Protein 2JDC (pdb70)

Secondary structure (DSSP, 8-state):
-EEEEE-GGGGHHHIIIII-TTS-GGGGS-GGGGSTT-EEEEEEETTEEEEEEEEEE---TTS--SSEEEEEEEEE-TTSTTSSHHHHHHHHHHHHHHHTT--EEEEEEEGGGHHHHHHTT-EEEEEEEE-TTS-EEEEEEEE--

Sequence (145 aa):
IEVKPINAEDTYELRHRILRPNQPIEACMFESDLLRGAFHLGGYYGGKLISIASFHQAEHSELQGQKQYQLRGMATLEGYREQKAGSSLIKHAEEILRKRGADLLWCCNARTSASGYYKKLGFSEQGEVFDTPPVGPHILMYKRIT

Foldseek 3Di:
DDKDWDALVVLQVQCCVFQNVPDPSVVSSDPQSPDPPKTKMFFDDPHDGFWIKIKDWDD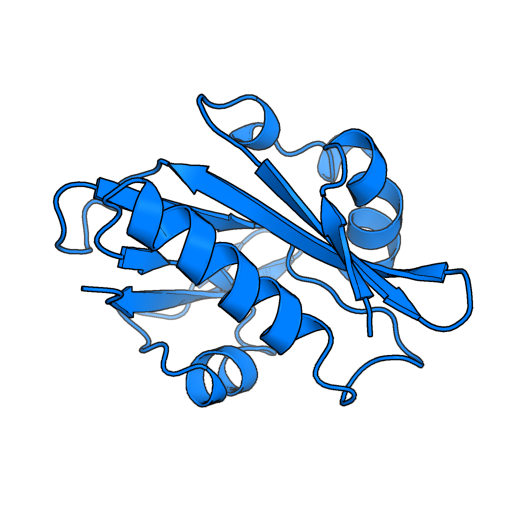DPPDDWDTEMEIDRTGGHPVPPPVCRSVVRVVVVLVVCVVVVGFKYKYFADPVCVVVVVVVVKDWDDDWDADPPRGITTIIMDTSD

Nearest PDB structures (foldseek):
  2jdd-assembly1_A  TM=1.005E+00  e=2.648E-29  Bacillus licheniformis
  5jph-assembly2_A  TM=8.454E-01  e=8.170E-11  Staphylococcus aureus subsp. aureus COL
  3efa-assembly1_A-2  TM=7.575E-01  e=1.169E-07  Lactiplantibacillus plantarum WCFS1
  2dxq-assembly1_B  TM=7.742E-01  e=4.289E-06  Agrobacterium fabrum str. C58
  1z4e-assembly1_B  TM=7.508E-01  e=9.941E-06  Halalkalibacterium halodurans C-125

CATH classification: 3.40.630.30

Solvent-accessible surface area: 8132 Å² total; per-residue (Å²): 76,108,38,90,113,14,98,20,120,63,0,44,121,8,0,52,127,36,26,32,69,149,46,94,63,112,32,0,79,15,157,16,21,165,96,226,36,30,26,15,4,0,0,57,102,82,87,90,35,0,0,0,0,5,1,8,71,26,85,40,108,112,10,130,28,172,50,3,4,23,3,73,8,28,7,19,13,133,74,57,100,166,86,146,2,8,16,34,0,0,127,69,0,10,115,47,0,116,191,98,46,4,29,0,0,17,8,55,1,68,40,110,32,28,43,65,8,154,190,21,45,8,56,96,60,58,146,85,80,108,44,121,93,23,28,64,14,10,10,2,50,46,113,6,134

InterPro domains:
  IPR000182 GNAT domain [PF00583] (32-123)
  IPR000182 GNAT domain [PS51186] (2-146)
  IPR016181 Acyl-CoA N-acyltransferase [SSF55729] (8-145)

B-factor: mean 13.96, std 5.68, range [5.39, 38.52]

Radius of gyration: 14.29 Å; Cα contacts (8 Å, |Δi|>4): 281; chains: 1; bounding box: 28×37×38 Å

Organism: Bacillus licheniformis (strain ATCC 14580 / DSM 13 / JCM 2505 / CCUG 7422 / NBRC 12200 / NCIMB 9375 / NCTC 10341 / NRRL NRS-1264 / Gibson 46) (NCBI:txid279010)

Structure (mmCIF, N/CA/C/O backbone):
data_2JDC
#
_entry.id   2JDC
#
_cell.length_a   69.056
_cell.length_b   48.911
_cell.length_c   46.461
_cell.angle_alpha   90.00
_cell.angle_beta   103.54
_cell.angle_gamma   90.00
#
_symmetry.space_group_name_H-M   'C 1 2 1'
#
loop_
_entity.id
_entity.type
_entity.pdbx_descrip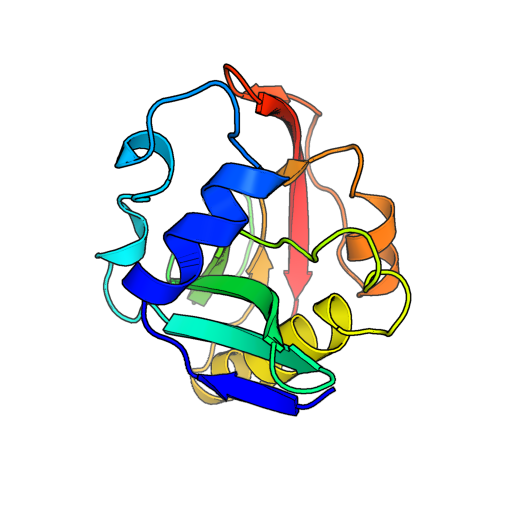tion
1 polymer 'GLYPHOSATE N-ACETYLTRANSFERASE'
2 non-polymer 'OXIDIZED COENZYME A'
3 non-polymer 'SULFATE ION'
4 water water
#
loop_
_atom_site.group_PDB
_atom_site.id
_atom_site.type_symbol
_atom_site.label_atom_id
_atom_site.label_alt_id
_atom_site.label_comp_id
_atom_site.label_asym_id
_atom_site.label_entity_id
_atom_site.label_seq_id
_atom_site.pdbx_PDB_ins_code
_atom_site.Cartn_x
_atom_site.Cartn_y
_atom_site.Cartn_z
_atom_site.occupancy
_atom_site.B_iso_or_equiv
_atom_site.auth_seq_id
_atom_site.auth_comp_id
_atom_site.auth_asym_id
_atom_site.auth_atom_id
_atom_site.pdbx_PDB_model_num
ATOM 1 N N . ILE A 1 2 ? 19.506 -1.013 -7.370 1.00 20.79 2 ILE A N 1
ATOM 2 C CA . ILE A 1 2 ? 20.408 -1.019 -6.145 1.00 19.15 2 ILE A CA 1
ATOM 3 C C . ILE A 1 2 ? 21.255 -2.298 -6.092 1.00 18.73 2 ILE A C 1
ATOM 4 O O . ILE A 1 2 ? 20.734 -3.417 -6.161 1.00 19.85 2 ILE A O 1
ATOM 9 N N . GLU A 1 3 ? 22.555 -2.139 -5.919 1.00 16.33 3 GLU A N 1
ATOM 10 C CA . GLU A 1 3 ? 23.456 -3.272 -5.794 1.00 15.63 3 GLU A CA 1
ATOM 11 C C . GLU A 1 3 ? 24.011 -3.296 -4.388 1.00 13.65 3 GLU A C 1
ATOM 12 O O . GLU A 1 3 ? 24.574 -2.315 -3.935 1.00 12.80 3 GLU A O 1
ATOM 18 N N . VAL A 1 4 ? 23.811 -4.410 -3.702 1.00 11.33 4 VAL A N 1
ATOM 19 C CA . VAL A 1 4 ? 24.321 -4.609 -2.348 1.00 10.49 4 VAL A CA 1
ATOM 20 C C . VAL A 1 4 ? 25.675 -5.291 -2.453 1.00 9.41 4 VAL A C 1
ATOM 21 O O . VAL A 1 4 ? 25.834 -6.301 -3.145 1.00 10.21 4 VAL A O 1
ATOM 25 N N . LYS A 1 5 ? 26.659 -4.708 -1.786 1.00 8.13 5 LYS A N 1
ATOM 26 C CA . LYS A 1 5 ? 28.045 -5.198 -1.832 1.00 7.99 5 LYS A CA 1
ATOM 27 C C . LYS A 1 5 ? 28.626 -5.148 -0.425 1.00 7.84 5 LYS A C 1
ATOM 28 O O . LYS A 1 5 ? 28.255 -4.290 0.369 1.00 7.58 5 LYS A O 1
ATOM 34 N N . PRO A 1 6 ? 29.591 -6.027 -0.127 1.00 7.63 6 PRO A N 1
ATOM 35 C CA . PRO A 1 6 ? 30.300 -5.878 1.134 1.00 7.48 6 PRO A CA 1
ATOM 36 C C . PRO A 1 6 ? 31.109 -4.584 1.100 1.00 7.16 6 PRO A C 1
ATOM 37 O O . PRO A 1 6 ? 31.582 -4.190 0.025 1.00 7.40 6 PRO A O 1
ATOM 41 N N . ILE A 1 7 ? 31.238 -3.930 2.253 1.00 6.27 7 ILE A N 1
ATOM 42 C CA . ILE A 1 7 ? 32.143 -2.812 2.411 1.00 6.29 7 ILE A CA 1
ATOM 43 C C . ILE A 1 7 ? 32.922 -2.973 3.710 1.00 6.54 7 ILE A C 1
ATOM 44 O O . ILE A 1 7 ? 32.593 -3.807 4.543 1.00 6.27 7 ILE A O 1
ATOM 49 N N . ASN A 1 8 ? 33.969 -2.178 3.856 1.00 6.66 8 ASN A N 1
ATOM 50 C CA . ASN A 1 8 ? 34.804 -2.200 5.033 1.00 6.59 8 ASN A CA 1
ATOM 51 C C . ASN A 1 8 ? 34.362 -1.132 6.016 1.00 6.94 8 ASN A C 1
ATOM 52 O O . ASN A 1 8 ? 33.706 -0.159 5.649 1.00 6.96 8 ASN A O 1
ATOM 57 N N . ALA A 1 9 ? 34.739 -1.295 7.274 1.00 7.27 9 ALA A N 1
ATOM 58 C CA . ALA A 1 9 ? 34.325 -0.319 8.288 1.00 7.41 9 ALA A CA 1
ATOM 59 C C . ALA A 1 9 ? 34.672 1.100 7.871 1.00 7.03 9 ALA A C 1
ATOM 60 O O . ALA A 1 9 ? 33.862 2.021 7.995 1.00 6.81 9 ALA A O 1
ATOM 62 N N . GLU A 1 10 ? 35.884 1.288 7.381 1.00 6.59 10 GLU A N 1
ATOM 63 C CA . GLU A 1 10 ? 36.341 2.614 7.007 1.00 7.59 10 GLU A CA 1
ATOM 64 C C . GLU A 1 10 ? 35.494 3.248 5.909 1.00 7.15 10 GLU A C 1
ATOM 65 O O . GLU A 1 10 ? 35.421 4.462 5.813 1.00 8.22 10 GLU A O 1
ATOM 71 N N . ASP A 1 11 ? 34.840 2.416 5.099 1.00 6.63 11 ASP A N 1
ATOM 72 C CA . ASP A 1 11 ? 33.994 2.900 4.020 1.00 6.85 11 ASP A CA 1
ATOM 73 C C . ASP A 1 11 ? 32.672 3.489 4.494 1.00 7.15 11 ASP A C 1
ATOM 74 O O . ASP A 1 11 ? 31.959 4.104 3.698 1.00 7.24 11 ASP A O 1
ATOM 79 N N . THR A 1 12 ? 32.323 3.248 5.753 1.00 6.79 12 THR A N 1
ATOM 80 C CA . THR A 1 12 ? 31.081 3.770 6.321 1.00 7.11 12 THR A CA 1
ATOM 81 C C . THR A 1 12 ? 31.204 5.159 6.945 1.00 7.36 12 THR A C 1
ATOM 82 O O . THR A 1 12 ? 30.182 5.804 7.206 1.00 6.52 12 THR A O 1
ATOM 86 N N . TYR A 1 13 ? 32.425 5.607 7.225 1.00 7.53 13 TYR A N 1
ATOM 87 C CA . TYR A 1 13 ? 32.570 6.792 8.068 1.00 8.19 13 TYR A CA 1
ATOM 88 C C . TYR A 1 13 ? 31.969 8.046 7.433 1.00 8.43 13 TYR A C 1
ATOM 89 O O . TYR A 1 13 ? 31.360 8.845 8.128 1.00 9.07 13 TYR A O 1
ATOM 98 N N . GLU A 1 14 ? 32.134 8.224 6.127 1.00 9.06 14 GLU A N 1
ATOM 99 C CA . GLU A 1 14 ? 31.687 9.445 5.466 1.00 9.40 14 GLU A CA 1
ATOM 100 C C . GLU A 1 14 ? 30.171 9.609 5.578 1.00 9.01 14 GLU A C 1
ATOM 101 O O . GLU A 1 14 ? 29.660 10.688 5.945 1.00 9.46 14 GLU A O 1
ATOM 107 N N . LEU A 1 15 ? 29.441 8.539 5.270 1.00 8.26 15 LEU A N 1
ATOM 108 C CA . LEU A 1 15 ? 27.970 8.597 5.343 1.00 8.43 15 LEU A CA 1
ATOM 109 C C . LEU A 1 15 ? 27.486 8.601 6.790 1.00 8.15 15 LEU A C 1
ATOM 110 O O . LEU A 1 15 ? 26.505 9.266 7.104 1.00 7.72 15 LEU A O 1
ATOM 115 N N . ARG A 1 16 ? 28.175 7.897 7.692 1.00 7.23 16 ARG A N 1
ATOM 116 C CA . ARG A 1 16 ? 27.805 8.020 9.114 1.00 8.02 16 ARG A CA 1
ATOM 117 C C . ARG A 1 16 ? 27.936 9.465 9.551 1.00 8.70 16 ARG A C 1
ATOM 118 O O . ARG A 1 16 ? 27.078 10.001 10.249 1.00 8.99 16 ARG A O 1
ATOM 126 N N . HIS A 1 17 ? 29.016 10.108 9.133 1.00 9.39 17 HIS A N 1
ATOM 127 C CA . HIS A 1 17 ? 29.257 11.480 9.548 1.00 10.21 17 HIS A CA 1
ATOM 128 C C . HIS A 1 17 ? 28.256 12.441 8.887 1.00 10.93 17 HIS A C 1
ATOM 129 O O . HIS A 1 17 ? 27.669 13.296 9.564 1.00 12.09 17 HIS A O 1
ATOM 136 N N . ARG A 1 18 ? 28.047 12.293 7.578 1.00 10.81 18 ARG A N 1
ATOM 137 C CA . ARG A 1 18 ? 27.112 13.200 6.863 1.00 12.59 18 ARG A CA 1
ATOM 138 C C . ARG A 1 18 ? 25.678 13.083 7.340 1.00 12.79 18 ARG A C 1
ATOM 139 O O . ARG A 1 18 ? 24.964 14.103 7.447 1.00 13.91 18 ARG A O 1
ATOM 147 N N . ILE A 1 19 ? 25.227 11.846 7.596 1.00 11.85 19 ILE A N 1
ATOM 148 C CA . ILE A 1 19 ? 23.817 11.584 7.841 1.00 11.69 19 ILE A CA 1
ATOM 149 C C . ILE A 1 19 ? 23.503 11.492 9.330 1.00 11.36 19 ILE A C 1
ATOM 150 O O . ILE A 1 19 ? 22.520 12.073 9.814 1.00 12.69 19 ILE A O 1
ATOM 155 N N . LEU A 1 20 ? 24.315 10.752 10.076 1.00 10.70 20 LEU A N 1
ATOM 156 C CA . LEU A 1 20 ? 23.987 10.479 11.472 1.00 11.31 20 LEU A CA 1
ATOM 157 C C . LEU A 1 20 ? 24.593 11.482 12.448 1.00 12.10 20 LEU A C 1
ATOM 158 O O . LEU A 1 20 ? 23.927 11.916 13.381 1.00 13.20 20 LEU A O 1
ATOM 163 N N . ARG A 1 21 ? 25.856 11.844 12.259 1.00 13.25 21 ARG A N 1
ATOM 164 C CA . ARG A 1 21 ? 26.571 12.629 13.265 1.00 13.80 21 ARG A CA 1
ATOM 165 C C . ARG A 1 21 ? 27.348 13.804 12.678 1.00 13.88 21 ARG A C 1
ATOM 166 O O . ARG A 1 21 ? 28.508 13.977 12.953 1.00 12.89 21 ARG A O 1
ATOM 174 N N . PRO A 1 22 ? 26.663 14.651 11.906 1.00 14.45 22 PRO A N 1
ATOM 175 C CA . PRO A 1 22 ? 27.390 15.748 11.234 1.00 15.95 22 PRO A CA 1
ATOM 176 C C . PRO A 1 22 ? 27.970 16.834 12.154 1.00 17.05 22 PRO A C 1
ATOM 177 O O . PRO A 1 22 ? 28.905 17.525 11.759 1.00 17.87 22 PRO A O 1
ATOM 181 N N . ASN A 1 23 ? 27.479 16.938 13.376 1.00 17.98 23 ASN A N 1
ATOM 182 C CA . ASN A 1 23 ? 27.965 17.991 14.276 1.00 18.75 23 ASN A CA 1
ATOM 183 C C . ASN A 1 23 ? 28.989 17.538 15.305 1.00 19.57 23 ASN A C 1
ATOM 184 O O . ASN A 1 23 ? 29.309 18.287 16.229 1.00 21.08 23 ASN A O 1
ATOM 189 N N . GLN A 1 24 ? 29.523 16.323 15.134 1.00 18.60 24 GLN A N 1
ATOM 190 C CA . GLN A 1 24 ? 30.595 15.817 15.966 1.00 18.10 24 GLN A CA 1
ATOM 191 C C . GLN A 1 24 ? 31.818 15.565 15.085 1.00 17.26 24 GLN A C 1
ATOM 192 O O . GLN A 1 24 ? 31.678 15.454 13.868 1.00 16.17 24 GLN A O 1
ATOM 198 N N . PRO A 1 25 ? 33.008 15.427 15.697 1.00 16.82 25 PRO A N 1
ATOM 199 C CA . PRO A 1 25 ? 34.184 15.053 14.936 1.00 16.64 25 PRO A CA 1
ATOM 200 C C . PRO A 1 25 ? 34.014 13.688 14.308 1.00 16.45 25 PRO A C 1
ATOM 201 O O . PRO A 1 25 ? 33.225 12.876 14.806 1.00 15.59 25 PRO A O 1
ATOM 205 N N . ILE A 1 26 ? 34.767 13.436 13.240 1.00 16.16 26 ILE A N 1
ATOM 206 C CA . ILE A 1 26 ? 34.662 12.158 12.514 1.00 16.09 26 ILE A CA 1
ATOM 207 C C . ILE A 1 26 ? 34.944 10.935 13.406 1.00 15.01 26 ILE A C 1
ATOM 208 O O . ILE A 1 26 ? 34.408 9.843 13.176 1.00 14.01 26 ILE A O 1
ATOM 213 N N . GLU A 1 27 ? 35.771 11.104 14.435 1.00 14.28 27 GLU A N 1
ATOM 214 C CA . GLU A 1 27 ? 36.064 9.992 15.328 1.00 14.38 27 GLU A CA 1
ATOM 215 C C . GLU A 1 27 ? 34.801 9.459 16.026 1.00 12.64 27 GLU A C 1
ATOM 216 O O . GLU A 1 27 ? 34.782 8.307 16.467 1.00 12.44 27 GLU A O 1
ATOM 222 N N . ALA A 1 28 ? 33.763 10.297 16.160 1.00 12.11 28 ALA A N 1
ATOM 223 C CA . ALA A 1 28 ? 32.484 9.853 16.728 1.00 12.25 28 ALA A CA 1
ATOM 224 C C . ALA A 1 28 ? 31.777 8.826 15.858 1.00 12.40 28 ALA A C 1
ATOM 225 O O . ALA A 1 28 ? 30.876 8.142 16.330 1.00 12.56 28 ALA A O 1
ATOM 227 N N . CYS A 1 29 ? 32.181 8.740 14.601 1.00 11.87 29 CYS A N 1
ATOM 228 C CA . CYS A 1 29 ? 31.647 7.741 13.663 1.00 12.29 29 CYS A CA 1
ATOM 229 C C . CYS A 1 29 ? 32.481 6.465 13.622 1.00 11.68 29 CYS A C 1
ATOM 230 O O . CYS A 1 29 ? 32.158 5.538 12.883 1.00 11.13 29 CYS A O 1
ATOM 233 N N . MET A 1 30 ? 33.554 6.404 14.397 1.00 12.22 30 MET A N 1
ATOM 234 C CA . MET A 1 30 ? 34.412 5.230 14.392 1.00 13.14 30 MET A CA 1
ATOM 235 C C . MET A 1 30 ? 33.949 4.342 15.539 1.00 12.38 30 MET A C 1
ATOM 236 O O . MET A 1 30 ? 34.574 4.272 16.599 1.00 12.33 30 MET A O 1
ATOM 241 N N . PHE A 1 31 ? 32.801 3.709 15.323 1.00 11.93 31 PHE A N 1
ATOM 242 C CA . PHE A 1 31 ? 32.109 2.971 16.361 1.00 11.92 31 PHE A CA 1
ATOM 243 C C . PHE A 1 31 ? 32.994 1.855 16.888 1.00 11.67 31 PHE A C 1
ATOM 244 O O . PHE A 1 31 ? 33.539 1.058 16.133 1.00 11.54 31 PHE A O 1
ATOM 252 N N . GLU A 1 32 ? 33.101 1.765 18.200 1.00 12.26 32 GLU A N 1
ATOM 253 C CA . GLU A 1 32 ? 33.945 0.759 18.815 1.00 12.60 32 GLU A CA 1
ATOM 254 C C . GLU A 1 32 ? 33.446 -0.653 18.464 1.00 11.42 32 GLU A C 1
ATOM 255 O O . GLU A 1 32 ? 34.243 -1.593 18.319 1.00 11.58 32 GLU A O 1
ATOM 261 N N . SER A 1 33 ? 32.137 -0.795 18.229 1.00 11.14 33 SER A N 1
ATOM 262 C CA . SER A 1 33 ? 31.573 -2.075 17.855 1.00 10.58 33 SER A CA 1
ATOM 263 C C . SER A 1 33 ? 32.068 -2.598 16.496 1.00 9.47 33 SER A C 1
ATOM 264 O O . SER A 1 33 ? 31.972 -3.777 16.212 1.00 10.60 33 SER A O 1
ATOM 267 N N . ASP A 1 34 ? 32.621 -1.728 15.655 1.00 9.76 34 ASP A N 1
ATOM 268 C CA . ASP A 1 34 ? 33.222 -2.184 14.402 1.00 9.10 34 ASP A CA 1
ATOM 269 C C . ASP A 1 34 ? 34.363 -3.154 14.679 1.00 9.58 34 ASP A C 1
ATOM 270 O O . ASP A 1 34 ? 34.725 -3.935 13.807 1.00 9.48 34 ASP A O 1
ATOM 275 N N . LEU A 1 35 ? 34.966 -3.068 15.871 1.00 9.29 35 LEU A N 1
ATOM 276 C CA . LEU A 1 35 ? 36.100 -3.912 16.207 1.00 11.04 35 LEU A CA 1
ATOM 277 C C . LEU A 1 35 ? 35.708 -5.094 17.078 1.00 11.64 35 LEU A C 1
ATOM 278 O O . LEU A 1 35 ? 36.547 -5.680 17.725 1.00 15.13 35 LEU A O 1
ATOM 283 N N . LEU A 1 36 ? 34.432 -5.448 17.114 1.00 11.12 36 LEU A N 1
ATOM 284 C CA . LEU A 1 36 ? 33.999 -6.625 17.827 1.00 11.28 36 LEU A CA 1
ATOM 285 C C . LEU A 1 36 ? 33.915 -7.818 16.890 1.00 12.06 36 LEU A C 1
ATOM 286 O O . LEU A 1 36 ? 33.677 -7.693 15.673 1.00 11.08 36 LEU A O 1
ATOM 291 N N . ARG A 1 37 ? 34.131 -8.989 17.469 1.00 14.12 37 ARG A N 1
ATOM 292 C CA . ARG A 1 37 ? 34.242 -10.219 16.684 1.00 15.03 37 ARG A CA 1
ATOM 293 C C . ARG A 1 37 ? 33.075 -10.384 15.713 1.00 15.21 37 ARG A C 1
ATOM 294 O O . ARG A 1 37 ? 31.931 -10.235 16.089 1.00 15.17 37 ARG A O 1
ATOM 302 N N . GLY A 1 38 ? 33.404 -10.646 14.445 1.00 14.69 38 GLY A N 1
ATOM 303 C CA . GLY A 1 38 ? 32.409 -11.000 13.434 1.00 13.45 38 GLY A CA 1
ATOM 304 C C . GLY A 1 38 ? 31.654 -9.831 12.824 1.00 12.44 38 GLY A C 1
ATOM 305 O O . GLY A 1 38 ? 30.739 -10.022 12.040 1.00 13.44 38 GLY A O 1
ATOM 306 N N . ALA A 1 39 ? 32.017 -8.619 13.204 1.00 10.12 39 ALA A N 1
ATOM 307 C CA . ALA A 1 39 ? 31.410 -7.450 12.589 1.00 8.73 39 ALA A CA 1
ATOM 308 C C . ALA A 1 39 ? 31.502 -7.502 11.064 1.00 7.97 39 ALA A C 1
ATOM 309 O O . ALA A 1 39 ? 32.519 -7.934 10.485 1.00 8.65 39 ALA A O 1
ATOM 311 N N . PHE A 1 40 ? 30.449 -7.041 10.408 1.00 7.34 40 PHE A N 1
ATOM 312 C CA . PHE A 1 40 ? 30.464 -6.888 8.953 1.00 6.86 40 PHE A CA 1
ATOM 313 C C . PHE A 1 40 ? 29.620 -5.707 8.542 1.00 6.24 40 PHE A C 1
ATOM 314 O O . PHE A 1 40 ? 28.774 -5.242 9.309 1.00 7.03 40 PHE A O 1
ATOM 322 N N . HIS A 1 41 ? 29.849 -5.239 7.323 1.00 5.90 41 HIS A N 1
ATOM 323 C CA . HIS A 1 41 ? 29.215 -4.024 6.830 1.00 5.97 41 HIS A CA 1
ATOM 324 C C . HIS A 1 41 ? 28.747 -4.244 5.408 1.00 6.15 41 HIS A C 1
ATOM 325 O O . HIS A 1 41 ? 29.421 -4.904 4.628 1.00 6.17 41 HIS A O 1
ATOM 332 N N . LEU A 1 42 ? 27.610 -3.645 5.072 1.00 6.01 42 LEU A N 1
ATOM 333 C CA . LEU A 1 42 ? 27.066 -3.724 3.726 1.00 6.51 42 LEU A CA 1
ATOM 334 C C . LEU A 1 42 ? 26.840 -2.331 3.189 1.00 6.67 42 LEU A C 1
ATOM 335 O O . LEU A 1 42 ? 26.506 -1.407 3.938 1.00 6.64 42 LEU A O 1
ATOM 340 N N . GLY A 1 43 ? 27.041 -2.185 1.883 1.00 6.70 43 GLY A N 1
ATOM 341 C CA . GLY A 1 43 ? 26.735 -0.932 1.197 1.00 6.39 43 GLY A CA 1
ATOM 342 C C . GLY A 1 43 ? 25.767 -1.136 0.065 1.00 6.91 43 GLY A C 1
ATOM 343 O O . GLY A 1 43 ? 25.759 -2.183 -0.568 1.00 7.00 43 GLY A O 1
ATOM 344 N N . GLY A 1 44 ? 24.940 -0.130 -0.162 1.00 6.67 44 GLY A N 1
ATOM 345 C CA . GLY A 1 44 ? 24.006 -0.114 -1.267 1.00 6.90 44 GLY A CA 1
ATOM 346 C C . GLY A 1 44 ? 24.512 0.923 -2.257 1.00 7.25 44 GLY A C 1
ATOM 347 O O . GLY A 1 44 ? 24.743 2.075 -1.891 1.00 7.34 44 GLY A O 1
ATOM 348 N N . TYR A 1 45 ? 24.712 0.476 -3.494 1.00 7.49 45 TYR A N 1
ATOM 349 C CA . TYR A 1 45 ? 25.266 1.305 -4.552 1.00 8.32 45 TYR A CA 1
ATOM 350 C C . TYR A 1 45 ? 24.220 1.610 -5.609 1.00 9.47 45 TYR A C 1
ATOM 351 O O . TYR A 1 45 ? 23.432 0.748 -5.975 1.00 9.77 45 TYR A O 1
ATOM 360 N N . TYR A 1 46 ? 24.227 2.848 -6.082 1.00 10.32 46 TYR A N 1
ATOM 361 C CA . TYR A 1 46 ? 23.287 3.301 -7.108 1.00 11.24 46 TYR A CA 1
ATOM 362 C C . TYR A 1 46 ? 23.984 4.325 -7.996 1.00 11.49 46 TYR A C 1
ATOM 363 O O . TYR A 1 46 ? 24.556 5.282 -7.500 1.00 11.08 46 TYR A O 1
ATOM 372 N N . GLY A 1 47 ? 23.932 4.106 -9.310 1.00 12.46 47 GLY A N 1
ATOM 373 C CA . GLY A 1 47 ? 24.493 5.058 -10.279 1.00 12.69 47 GLY A CA 1
ATOM 374 C C . GLY A 1 47 ? 25.931 5.468 -10.011 1.00 13.11 47 GLY A C 1
ATOM 375 O O . GLY A 1 47 ? 26.305 6.617 -10.236 1.00 15.14 47 GLY A O 1
ATOM 376 N N . GLY A 1 48 ? 26.734 4.527 -9.525 1.00 12.50 48 GLY A N 1
ATOM 377 C CA . GLY A 1 48 ? 28.157 4.747 -9.347 1.00 12.12 48 GLY A CA 1
ATOM 378 C C . GLY A 1 48 ? 28.575 5.279 -7.996 1.00 11.69 48 GLY A C 1
ATOM 379 O O . GLY A 1 48 ? 29.738 5.684 -7.834 1.00 11.10 48 GLY A O 1
ATOM 380 N N . LYS A 1 49 ? 27.645 5.265 -7.037 1.00 10.10 49 LYS A N 1
ATOM 381 C CA . LYS A 1 49 ? 27.856 5.904 -5.735 1.00 10.53 49 LYS A CA 1
ATOM 382 C C . LYS A 1 49 ? 27.369 5.001 -4.614 1.00 9.23 49 LYS A C 1
ATOM 383 O O . LYS A 1 49 ? 26.337 4.358 -4.737 1.00 9.02 49 LYS A O 1
ATOM 389 N N . LEU A 1 50 ? 28.142 4.952 -3.532 1.00 8.15 50 LEU A N 1
ATOM 390 C CA . LEU A 1 50 ? 27.693 4.367 -2.275 1.00 7.98 50 LEU A CA 1
ATOM 391 C C . LEU A 1 50 ? 26.641 5.320 -1.662 1.00 7.46 50 LEU A C 1
ATOM 392 O O . LEU A 1 50 ? 26.946 6.491 -1.318 1.00 7.05 50 LEU A O 1
ATOM 397 N N . ILE A 1 51 ? 25.418 4.815 -1.503 1.00 7.18 51 ILE A N 1
ATOM 398 C CA . ILE A 1 51 ? 24.315 5.658 -1.015 1.00 7.40 51 ILE A CA 1
ATOM 399 C C . ILE A 1 51 ? 23.565 5.116 0.199 1.00 7.38 51 ILE A C 1
ATOM 400 O O . ILE A 1 51 ? 22.687 5.803 0.729 1.00 8.48 51 ILE A O 1
ATOM 405 N N . SER A 1 52 ? 23.920 3.910 0.655 1.00 7.06 52 SER A N 1
ATOM 406 C CA . SER A 1 52 ? 23.322 3.334 1.851 1.00 6.79 52 SER A CA 1
ATOM 407 C C . SER A 1 52 ? 24.347 2.477 2.544 1.00 6.11 52 SER A C 1
ATOM 408 O O . SER A 1 52 ? 25.145 1.810 1.886 1.00 6.19 52 SER A O 1
ATOM 411 N N . ILE A 1 53 ? 24.294 2.489 3.873 1.00 6.21 53 ILE A N 1
ATOM 412 C CA . ILE A 1 53 ? 25.215 1.716 4.721 1.00 6.16 53 ILE A CA 1
ATOM 413 C C . ILE A 1 53 ? 24.504 1.039 5.891 1.00 6.43 53 ILE A C 1
ATOM 414 O O . ILE A 1 53 ? 23.494 1.539 6.364 1.00 6.19 53 ILE A O 1
ATOM 419 N N . ALA A 1 54 ? 25.058 -0.072 6.362 1.00 6.27 54 ALA A N 1
ATOM 420 C CA . ALA A 1 54 ? 24.541 -0.758 7.535 1.00 6.09 54 ALA A CA 1
ATOM 421 C C . ALA A 1 54 ? 25.635 -1.646 8.086 1.00 5.75 54 ALA A C 1
ATOM 422 O O . ALA A 1 54 ? 26.344 -2.299 7.321 1.00 6.98 54 ALA A O 1
ATOM 424 N N . SER A 1 55 ? 25.726 -1.688 9.409 1.00 5.81 55 SER A N 1
ATOM 425 C CA . SER A 1 55 ? 26.767 -2.432 10.123 1.00 5.89 55 SER A CA 1
ATOM 426 C C . SER A 1 55 ? 26.199 -3.356 11.175 1.00 5.79 55 SER A C 1
ATOM 427 O O . SER A 1 55 ? 25.279 -2.980 11.888 1.00 6.81 55 SER A O 1
ATOM 430 N N . PHE A 1 56 ? 26.784 -4.548 11.288 1.00 5.93 56 PHE A N 1
ATOM 431 C CA . PHE A 1 56 ? 26.247 -5.608 12.123 1.00 6.33 56 PHE A CA 1
ATOM 432 C C . PHE A 1 56 ? 27.340 -6.261 12.932 1.00 6.48 56 PHE A C 1
ATOM 433 O O . PHE A 1 56 ? 28.444 -6.475 12.439 1.00 6.95 56 PHE A O 1
ATOM 441 N N . HIS A 1 57 ? 27.031 -6.619 14.175 1.00 7.48 57 HIS A N 1
ATOM 442 C CA . HIS A 1 57 ? 27.963 -7.430 14.970 1.00 7.05 57 HIS A CA 1
ATOM 443 C C . HIS A 1 57 ? 27.197 -8.215 16.030 1.00 7.50 57 HIS A C 1
ATOM 444 O O . HIS A 1 57 ? 26.086 -7.824 16.437 1.00 6.89 57 HIS A O 1
ATOM 451 N N . GLN A 1 58 ? 27.791 -9.319 16.480 1.00 8.86 58 GLN A N 1
ATOM 452 C CA . GLN A 1 58 ? 27.126 -10.156 17.481 1.00 9.13 58 GLN A CA 1
ATOM 453 C C . GLN A 1 58 ? 27.096 -9.458 18.844 1.00 9.39 58 GLN A C 1
ATOM 454 O O . GLN A 1 58 ? 28.144 -9.019 19.364 1.00 9.70 58 GLN A O 1
ATOM 460 N N . ALA A 1 59 ? 25.892 -9.358 19.419 1.00 8.27 59 ALA A N 1
ATOM 461 C CA . ALA A 1 59 ? 25.689 -8.748 20.746 1.00 8.62 59 ALA A CA 1
ATOM 462 C C . ALA A 1 59 ? 24.343 -9.194 21.271 1.00 8.72 59 ALA A C 1
ATOM 463 O O . ALA A 1 59 ? 23.320 -9.001 20.602 1.00 8.60 59 ALA A O 1
ATOM 465 N N . GLU A 1 60 ? 24.349 -9.845 22.433 1.00 9.08 60 GLU A N 1
ATOM 466 C CA . GLU A 1 60 ? 23.100 -10.319 23.020 1.00 9.09 60 GLU A CA 1
ATOM 467 C C . GLU A 1 60 ? 22.590 -9.301 24.011 1.00 8.86 60 GLU A C 1
ATOM 468 O O . GLU A 1 60 ? 23.248 -8.996 25.001 1.00 9.01 60 GLU A O 1
ATOM 474 N N . HIS A 1 61 ? 21.405 -8.782 23.726 1.00 9.04 61 HIS A N 1
ATOM 475 C CA . HIS A 1 61 ? 20.714 -7.846 24.609 1.00 9.22 61 HIS A CA 1
ATOM 476 C C . HIS A 1 61 ? 20.086 -8.590 25.776 1.00 10.94 61 HIS A C 1
ATOM 477 O O . HIS A 1 61 ? 19.423 -9.612 25.587 1.00 11.23 61 HIS A O 1
ATOM 484 N N . SER A 1 62 ? 20.317 -8.092 26.989 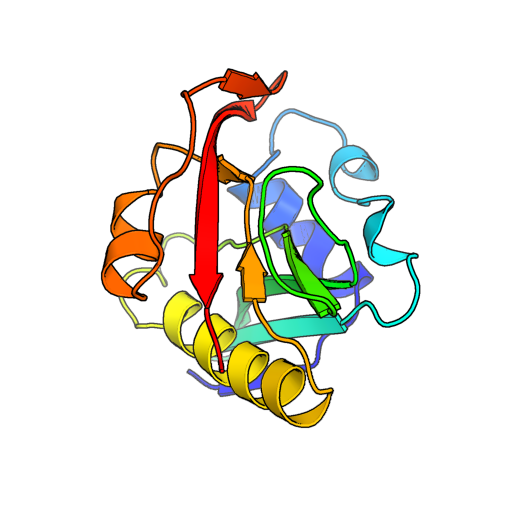1.00 11.66 62 SER A N 1
ATOM 485 C CA . SER A 1 62 ? 19.821 -8.757 28.186 1.00 12.94 62 SER A CA 1
ATOM 486 C C . SER A 1 62 ? 18.304 -8.834 28.242 1.00 13.03 62 SER A C 1
ATOM 487 O O . SER A 1 62 ? 17.759 -9.693 28.946 1.00 14.40 62 SER A O 1
ATOM 490 N N . GLU A 1 63 ? 17.625 -7.942 27.527 1.00 13.49 63 GLU A N 1
ATOM 491 C CA . GLU A 1 63 ? 16.167 -7.851 27.578 1.00 14.43 63 GLU A CA 1
ATOM 492 C C . GLU A 1 63 ? 15.479 -8.477 26.369 1.00 14.04 63 GLU A C 1
ATOM 493 O O . GLU A 1 63 ? 14.268 -8.377 26.234 1.00 15.15 63 GLU A O 1
ATOM 499 N N . LEU A 1 64 ? 16.262 -9.118 25.503 1.00 13.25 64 LEU A N 1
ATOM 500 C CA . LEU A 1 64 ? 15.726 -9.830 24.337 1.00 13.42 64 LEU A CA 1
ATOM 501 C C . LEU A 1 64 ? 16.095 -11.303 24.417 1.00 14.41 64 LEU A C 1
ATOM 502 O O . LEU A 1 64 ? 17.116 -11.686 24.958 1.00 12.95 64 LEU A O 1
ATOM 507 N N . GLN A 1 65 ? 15.221 -12.140 23.865 1.00 15.91 65 GLN A N 1
ATOM 508 C CA . GLN A 1 65 ? 15.344 -13.568 24.031 1.00 17.27 65 GLN A CA 1
ATOM 509 C C . GLN A 1 65 ? 15.813 -14.209 22.765 1.00 17.77 65 GLN A C 1
ATOM 510 O O . GLN A 1 65 ? 15.216 -13.999 21.721 1.00 20.00 65 GLN A O 1
ATOM 516 N N . GLY A 1 66 ? 16.883 -14.983 22.858 1.00 17.93 66 GLY A N 1
ATOM 517 C CA . GLY A 1 66 ? 17.508 -15.608 21.699 1.00 17.23 66 GLY A CA 1
ATOM 518 C C . GLY A 1 66 ? 18.967 -15.842 22.001 1.00 16.75 66 GLY A C 1
ATOM 519 O O . GLY A 1 66 ? 19.672 -14.929 22.424 1.00 15.71 66 GLY A O 1
ATOM 520 N N . GLN A 1 67 ? 19.442 -17.056 21.768 1.00 16.86 67 GLN A N 1
ATOM 521 C CA . GLN A 1 67 ? 20.778 -17.437 22.194 1.00 16.41 67 GLN A CA 1
ATOM 522 C C . GLN A 1 67 ? 21.855 -16.633 21.471 1.00 15.75 67 GLN A C 1
ATOM 523 O O . GLN A 1 67 ? 22.862 -16.262 22.073 1.00 16.40 67 GLN A O 1
ATOM 529 N N . LYS A 1 68 ? 21.657 -16.388 20.181 1.00 14.67 68 LYS A N 1
ATOM 530 C CA . LYS A 1 68 ? 22.647 -15.678 19.368 1.00 14.34 68 LYS A CA 1
ATOM 531 C C . LYS A 1 68 ? 21.931 -14.497 18.743 1.00 12.73 68 LYS A C 1
ATOM 532 O O . LYS A 1 68 ? 20.923 -14.673 18.068 1.00 13.74 68 LYS A O 1
ATOM 538 N N . GLN A 1 69 ? 22.438 -13.293 18.985 1.00 10.45 69 GLN A N 1
ATOM 539 C CA . GLN A 1 69 ? 21.788 -12.075 18.518 1.00 9.61 69 GLN A CA 1
ATOM 540 C C . GLN A 1 69 ? 22.816 -11.157 17.882 1.00 8.82 69 GLN A C 1
ATOM 541 O O . GLN A 1 69 ? 23.984 -11.181 18.254 1.00 8.54 69 GLN A O 1
ATOM 547 N N . TYR A 1 70 ? 22.360 -10.368 16.915 1.00 8.08 70 TYR A N 1
ATOM 548 C CA . TYR A 1 70 ? 23.183 -9.334 16.292 1.00 7.91 70 TYR A CA 1
ATOM 549 C C . TYR A 1 70 ? 22.528 -7.968 16.457 1.00 7.01 70 TYR A C 1
ATOM 550 O O . TYR A 1 70 ? 21.299 -7.841 16.422 1.00 7.11 70 TYR A O 1
ATOM 559 N N . GLN A 1 71 ? 23.373 -6.957 16.621 1.00 7.02 71 GLN A N 1
ATOM 560 C CA . GLN A 1 71 ? 22.974 -5.554 16.640 1.00 7.21 71 GLN A CA 1
ATOM 561 C C . GLN A 1 71 ? 23.306 -4.855 15.337 1.00 6.18 71 GLN A C 1
ATOM 562 O O . GLN A 1 71 ? 24.432 -5.019 14.810 1.00 6.57 71 GLN A O 1
ATOM 568 N N . LEU A 1 72 ? 22.357 -4.059 14.839 1.00 6.28 72 LEU A N 1
ATOM 569 C CA . LEU A 1 72 ? 22.543 -3.136 13.721 1.00 6.77 72 LEU A CA 1
ATOM 570 C C . LEU A 1 72 ? 22.925 -1.754 14.250 1.00 6.82 72 LEU A C 1
ATOM 571 O O . LEU A 1 72 ? 22.277 -1.228 15.162 1.00 7.75 72 LEU A O 1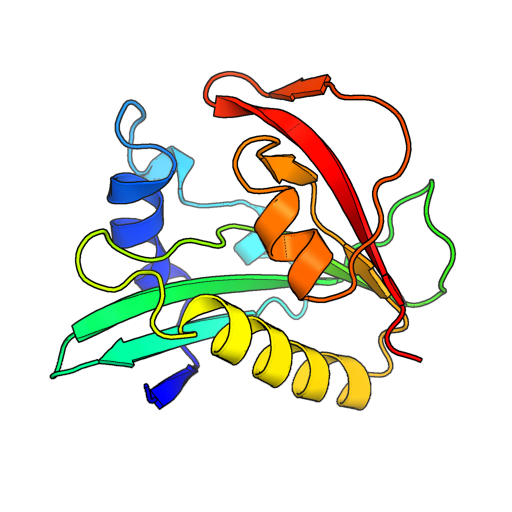
ATOM 576 N N . ARG A 1 73 ? 23.984 -1.199 13.678 1.00 6.85 73 ARG A N 1
ATOM 577 C CA . ARG A 1 73 ? 24.413 0.175 13.903 1.00 7.48 73 ARG A CA 1
ATOM 578 C C . ARG A 1 73 ? 24.619 0.856 12.568 1.00 7.38 73 ARG A C 1
ATOM 579 O O . ARG A 1 73 ? 24.907 0.205 11.564 1.00 6.72 73 ARG A O 1
ATOM 587 N N . GLY A 1 74 ? 24.502 2.176 12.556 1.00 7.75 74 GLY A N 1
ATOM 588 C CA . GLY A 1 74 ? 24.953 2.937 11.402 1.00 7.90 74 GLY A CA 1
ATOM 589 C C . GLY A 1 74 ? 24.124 2.705 10.157 1.00 7.45 74 GLY A C 1
ATOM 590 O O . GLY A 1 74 ? 24.647 2.697 9.053 1.00 7.95 74 GLY A O 1
ATOM 591 N N . MET A 1 75 ? 22.814 2.561 10.349 1.00 7.96 75 MET A N 1
ATOM 592 C CA . MET A 1 75 ? 21.859 2.402 9.238 1.00 8.04 75 MET A CA 1
ATOM 593 C C . MET A 1 75 ? 21.562 3.788 8.670 1.00 7.96 75 MET A C 1
ATOM 594 O O . MET A 1 75 ? 21.054 4.646 9.386 1.00 8.56 75 MET A O 1
ATOM 599 N N . ALA A 1 76 ? 21.876 4.023 7.400 1.00 7.04 76 ALA A N 1
ATOM 600 C CA . ALA A 1 76 ? 21.698 5.356 6.807 1.00 8.03 76 ALA A CA 1
ATOM 601 C C . ALA A 1 76 ? 21.636 5.280 5.284 1.00 8.20 76 ALA A C 1
ATOM 602 O O . ALA A 1 76 ? 22.382 4.515 4.654 1.00 7.97 76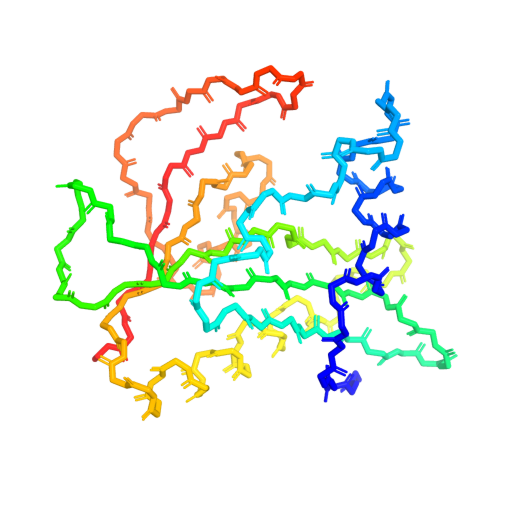 ALA A O 1
ATOM 604 N N . THR A 1 77 ? 20.745 6.086 4.703 1.00 9.16 77 THR A N 1
ATOM 605 C CA . THR A 1 77 ? 20.658 6.247 3.259 1.00 9.46 77 THR A CA 1
ATOM 606 C C . THR A 1 77 ? 20.737 7.728 2.929 1.00 9.82 77 THR A C 1
ATOM 607 O O . THR A 1 77 ? 20.124 8.536 3.596 1.00 10.08 77 THR A O 1
ATOM 611 N N . LEU A 1 78 ? 21.529 8.074 1.921 1.00 10.33 78 LEU A N 1
ATOM 612 C CA . LEU A 1 78 ? 21.726 9.468 1.534 1.00 10.94 78 LEU A CA 1
ATOM 613 C C . LEU A 1 78 ? 20.463 10.098 0.952 1.00 10.86 78 LEU A C 1
ATOM 614 O O . LEU A 1 78 ? 19.780 9.482 0.130 1.00 10.07 78 LEU A O 1
ATOM 619 N N . GLU A 1 79 ? 20.179 11.339 1.354 1.00 11.90 79 GLU A N 1
ATOM 620 C CA . GLU A 1 79 ? 19.120 12.144 0.714 1.00 12.43 79 GLU A CA 1
ATOM 621 C C . GLU A 1 79 ? 19.340 12.183 -0.803 1.00 11.52 79 GLU A C 1
ATOM 622 O O . GLU A 1 79 ? 20.451 12.393 -1.256 1.00 12.58 79 GLU A O 1
ATOM 628 N N . GLY A 1 80 ? 18.267 12.012 -1.564 1.00 10.72 80 GLY A N 1
ATOM 629 C CA . GLY A 1 80 ? 18.338 11.803 -3.005 1.00 10.82 80 GLY A CA 1
ATOM 630 C C . GLY A 1 80 ? 18.108 10.362 -3.392 1.00 10.59 80 GLY A C 1
ATOM 631 O O . GLY A 1 80 ? 17.659 10.061 -4.493 1.00 10.30 80 GLY A O 1
ATOM 632 N N . TYR A 1 81 ? 18.423 9.448 -2.474 1.00 10.35 81 TYR A N 1
ATOM 633 C CA . TYR A 1 81 ? 18.396 8.030 -2.757 1.00 10.62 81 TYR A CA 1
ATOM 634 C C . TYR A 1 81 ? 17.554 7.201 -1.801 1.00 10.76 81 TYR A C 1
ATOM 635 O O . TYR A 1 81 ? 17.572 5.952 -1.865 1.00 10.65 81 TYR A O 1
ATOM 644 N N . ARG A 1 82 ? 16.842 7.885 -0.902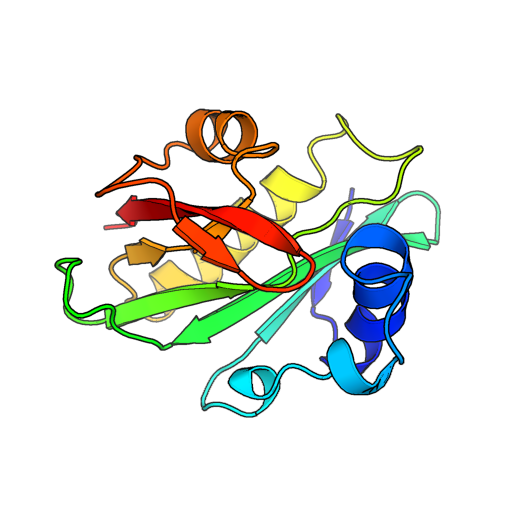 1.00 10.86 82 ARG A N 1
ATOM 645 C CA . ARG A 1 82 ? 15.873 7.249 -0.048 1.00 11.95 82 ARG A CA 1
ATOM 646 C C . ARG A 1 82 ? 14.639 6.858 -0.823 1.00 12.88 82 ARG A C 1
ATOM 647 O O . ARG A 1 82 ? 14.420 7.346 -1.935 1.00 13.25 82 ARG A O 1
ATOM 655 N N . GLU A 1 83 ? 13.847 5.975 -0.228 1.00 14.45 83 GLU A N 1
ATOM 656 C CA . GLU A 1 83 ? 12.586 5.495 -0.806 1.00 15.59 83 GLU A CA 1
ATOM 657 C C . GLU A 1 83 ? 12.792 4.643 -2.065 1.00 15.89 83 GLU A C 1
ATOM 658 O O . GLU A 1 83 ? 11.865 4.518 -2.879 1.00 16.83 83 GLU A O 1
ATOM 664 N N . GLN A 1 84 ? 13.991 4.076 -2.224 1.00 15.57 84 GLN A N 1
ATOM 665 C CA . GLN A 1 84 ? 14.336 3.204 -3.366 1.00 15.09 84 GLN A CA 1
ATOM 666 C C . GLN A 1 84 ? 14.560 1.738 -2.933 1.00 14.44 84 GLN A C 1
ATOM 667 O O . GLN A 1 84 ? 15.033 0.929 -3.741 1.00 14.32 84 GLN A O 1
ATOM 673 N N . LYS A 1 85 ? 14.232 1.424 -1.672 1.00 13.86 85 LYS A N 1
ATOM 674 C CA . LYS A 1 85 ? 14.500 0.118 -1.040 1.00 13.42 85 LYS A CA 1
ATOM 675 C C . LYS A 1 85 ? 15.995 -0.164 -0.825 1.00 12.24 85 LYS A C 1
ATOM 676 O O . LYS A 1 85 ? 16.396 -1.320 -0.642 1.00 10.77 85 LYS A O 1
ATOM 682 N N . ALA A 1 86 ? 16.819 0.885 -0.807 1.00 10.78 86 ALA A N 1
ATOM 683 C CA . ALA A 1 86 ? 18.246 0.687 -0.535 1.00 10.43 86 ALA A CA 1
ATOM 684 C C . ALA A 1 86 ? 18.427 0.102 0.876 1.00 9.82 86 ALA A C 1
ATOM 685 O O . ALA A 1 86 ? 19.058 -0.946 1.053 1.00 9.27 86 ALA A O 1
ATOM 687 N N . GLY A 1 87 ? 17.841 0.762 1.866 1.00 9.50 87 GLY A N 1
ATOM 688 C CA . GLY A 1 87 ? 17.968 0.302 3.245 1.00 10.07 87 GLY A CA 1
ATOM 689 C C . GLY A 1 87 ? 17.392 -1.087 3.425 1.00 9.87 87 GLY A C 1
ATOM 690 O O . GLY A 1 87 ? 18.035 -1.954 4.002 1.00 10.72 87 GLY A O 1
ATOM 691 N N . SER A 1 88 ? 16.178 -1.314 2.924 1.00 10.70 88 SER A N 1
ATOM 692 C CA . SER A 1 88 ? 15.556 -2.642 3.022 1.00 10.45 88 SER A CA 1
ATOM 693 C C . SER A 1 88 ? 16.410 -3.739 2.377 1.00 10.22 88 SER A C 1
ATOM 694 O O . SER A 1 88 ? 16.486 -4.879 2.867 1.00 10.52 88 SER A O 1
ATOM 697 N N . SER A 1 89 ? 17.045 -3.409 1.260 1.00 9.30 89 SER A N 1
ATOM 698 C CA . SER A 1 89 ? 17.876 -4.364 0.562 1.00 9.79 89 SER A CA 1
ATOM 699 C C . SER A 1 89 ? 19.077 -4.751 1.418 1.00 9.17 89 SER A C 1
ATOM 700 O O . SER A 1 89 ? 19.451 -5.928 1.486 1.00 9.33 89 SER A O 1
ATOM 703 N N . LEU A 1 90 ? 19.667 -3.770 2.088 1.00 8.24 90 LEU A N 1
ATOM 704 C CA . LEU A 1 90 ? 20.783 -4.070 2.996 1.00 8.65 90 LEU A CA 1
ATOM 705 C C . LEU A 1 90 ? 20.347 -4.971 4.152 1.00 8.06 90 LEU A C 1
ATOM 706 O O . LEU A 1 90 ? 21.039 -5.914 4.505 1.00 7.92 90 LEU A O 1
ATOM 711 N N . ILE A 1 91 ? 19.208 -4.660 4.753 1.00 8.78 91 ILE A N 1
ATOM 712 C CA . ILE A 1 91 ? 18.708 -5.455 5.875 1.00 9.23 91 ILE A CA 1
ATOM 713 C C . ILE A 1 91 ? 18.368 -6.891 5.446 1.00 8.98 91 ILE A C 1
ATOM 714 O O . ILE A 1 91 ? 18.747 -7.854 6.111 1.00 9.06 91 ILE A O 1
ATOM 719 N N . LYS A 1 92 ? 17.705 -7.055 4.315 1.00 9.53 92 LYS A N 1
ATOM 720 C CA . LYS A 1 92 ? 17.390 -8.408 3.851 1.00 10.82 92 LYS A CA 1
ATOM 721 C C . LYS A 1 92 ? 18.629 -9.233 3.520 1.00 10.58 92 LYS A C 1
ATOM 722 O O . LYS A 1 92 ? 18.714 -10.405 3.874 1.00 10.51 92 LYS A O 1
ATOM 728 N N . HIS A 1 93 ? 19.609 -8.614 2.865 1.00 10.30 93 HIS A N 1
ATOM 729 C CA . HIS A 1 93 ? 20.872 -9.279 2.578 1.00 10.27 93 HIS A CA 1
ATOM 730 C C . HIS A 1 93 ? 21.570 -9.658 3.897 1.00 9.49 93 HIS A C 1
ATOM 731 O O . HIS A 1 93 ? 22.084 -10.758 4.039 1.00 9.93 93 HIS A O 1
ATOM 738 N N . ALA A 1 94 ? 21.575 -8.742 4.861 1.00 8.98 94 ALA A N 1
ATOM 739 C CA . ALA A 1 94 ? 22.182 -9.038 6.170 1.00 9.19 94 ALA A CA 1
ATOM 740 C C . ALA A 1 94 ? 21.461 -10.193 6.862 1.00 8.73 94 ALA A C 1
ATOM 741 O O . ALA A 1 94 ? 22.095 -11.043 7.485 1.00 8.77 94 ALA A O 1
ATOM 743 N N . GLU A 1 95 ? 20.138 -10.232 6.761 1.00 9.54 95 GLU A N 1
ATOM 744 C CA . GLU A 1 95 ? 19.366 -11.340 7.363 1.00 10.05 95 GLU A CA 1
ATOM 745 C C . GLU A 1 95 ? 19.785 -12.709 6.793 1.00 10.16 95 GLU A C 1
ATOM 746 O O . GLU A 1 95 ? 19.849 -13.694 7.525 1.00 10.25 95 GLU A O 1
ATOM 752 N N . GLU A 1 96 ? 20.131 -12.771 5.510 1.00 9.91 96 GLU A N 1
ATOM 753 C CA . GLU A 1 96 ? 20.665 -14.003 4.929 1.00 10.47 96 GLU A CA 1
ATOM 754 C C . GLU A 1 96 ? 21.964 -14.413 5.580 1.00 10.28 96 GLU A C 1
ATOM 755 O O . GLU A 1 96 ? 22.147 -15.565 5.964 1.00 11.62 96 GLU A O 1
ATOM 761 N N . ILE A 1 97 ? 22.864 -13.441 5.739 1.00 9.09 97 ILE A N 1
ATOM 762 C CA . ILE A 1 97 ? 24.147 -13.686 6.365 1.00 9.19 97 ILE A CA 1
ATOM 763 C C . ILE A 1 97 ? 23.933 -14.145 7.808 1.00 9.23 97 ILE A C 1
ATOM 764 O O . ILE A 1 97 ? 24.526 -15.122 8.248 1.00 9.76 97 ILE A O 1
ATOM 769 N N . LEU A 1 98 ? 23.055 -13.457 8.527 1.00 8.93 98 LEU A N 1
ATOM 770 C CA . LEU A 1 98 ? 22.825 -13.758 9.924 1.00 9.77 98 LEU A CA 1
ATOM 771 C C . LEU A 1 98 ? 22.161 -15.122 10.107 1.00 10.08 98 LEU A C 1
ATOM 772 O O . LEU A 1 98 ? 22.535 -15.882 11.003 1.00 10.57 98 LEU A O 1
ATOM 777 N N . ARG A 1 99 ? 21.168 -15.418 9.278 1.00 10.29 99 ARG A N 1
ATOM 778 C CA . ARG A 1 99 ? 20.507 -16.732 9.314 1.00 11.60 99 ARG A CA 1
ATOM 779 C C . ARG A 1 99 ? 21.520 -17.855 9.072 1.00 13.10 99 ARG A C 1
ATOM 780 O O . ARG A 1 99 ? 21.501 -18.880 9.757 1.00 14.22 99 ARG A O 1
ATOM 788 N N . LYS A 1 100 ? 22.414 -17.658 8.114 1.00 14.14 100 LYS A N 1
ATOM 789 C CA . LYS A 1 100 ? 23.429 -18.651 7.790 1.00 14.71 100 LYS A CA 1
ATOM 790 C C . LYS A 1 100 ? 24.407 -18.842 8.951 1.00 14.28 100 LYS A C 1
ATOM 791 O O . LYS A 1 100 ? 24.930 -19.949 9.152 1.00 15.64 100 LYS A O 1
ATOM 797 N N . ARG A 1 101 ? 24.640 -17.778 9.730 1.00 14.03 101 ARG A N 1
ATOM 798 C CA . ARG A 1 101 ? 25.493 -17.827 10.934 1.00 13.82 101 ARG A CA 1
ATOM 799 C C . ARG A 1 101 ? 24.778 -18.411 12.164 1.00 14.18 101 ARG A C 1
ATOM 800 O O . ARG A 1 101 ? 25.376 -18.495 13.240 1.00 16.53 101 ARG A O 1
ATOM 808 N N . GLY A 1 102 ? 23.503 -18.747 12.034 1.00 14.80 102 GLY A N 1
ATOM 809 C CA . GLY A 1 102 ? 22.721 -19.258 13.163 1.00 14.43 102 GLY A CA 1
ATOM 810 C C . GLY A 1 102 ? 22.202 -18.232 14.147 1.00 14.49 102 GLY A C 1
ATOM 811 O O . GLY A 1 102 ? 21.815 -18.576 15.279 1.00 15.20 102 GLY A O 1
ATOM 812 N N . ALA A 1 103 ? 22.188 -16.958 13.745 1.00 13.34 103 ALA A N 1
ATOM 813 C CA . ALA A 1 103 ? 21.619 -15.916 14.583 1.00 13.05 103 ALA A CA 1
ATOM 814 C C . ALA A 1 103 ? 20.109 -16.068 14.695 1.00 12.32 103 ALA A C 1
ATOM 815 O O . ALA A 1 103 ? 19.419 -16.442 13.723 1.00 13.05 103 ALA A O 1
ATOM 817 N N . ASP A 1 104 ? 19.601 -15.738 15.875 1.00 12.37 104 ASP A N 1
ATOM 818 C CA . ASP A 1 104 ? 18.182 -15.859 16.201 1.00 12.13 104 ASP A CA 1
ATOM 819 C C . ASP A 1 104 ? 17.366 -14.581 16.059 1.00 11.46 104 ASP A C 1
ATOM 820 O O . ASP A 1 104 ? 16.150 -14.613 15.886 1.00 11.67 104 ASP A O 1
ATOM 825 N N . LEU A 1 105 ? 18.051 -13.448 16.171 1.00 11.29 105 LEU A N 1
ATOM 826 C CA . LEU A 1 105 ? 17.414 -12.178 16.318 1.00 10.69 105 LEU A CA 1
ATOM 827 C C . LEU A 1 105 ? 18.365 -11.072 15.864 1.00 9.40 105 LEU A C 1
ATOM 828 O O . LEU A 1 105 ? 19.553 -11.193 16.067 1.00 8.71 105 LEU A O 1
ATOM 833 N N . LEU A 1 106 ? 17.798 -10.042 15.239 1.00 8.91 106 LEU A N 1
ATOM 834 C CA . LEU A 1 106 ? 18.470 -8.798 14.849 1.00 8.68 106 LEU A CA 1
ATOM 835 C C . LEU A 1 106 ? 17.782 -7.668 15.611 1.00 9.04 106 LEU A C 1
ATOM 836 O O . LEU A 1 106 ? 16.537 -7.552 15.567 1.00 9.98 106 LEU A O 1
ATOM 841 N N . TRP A 1 107 ? 18.567 -6.857 16.312 1.00 8.20 107 TRP A N 1
ATOM 842 C CA . TRP A 1 107 ? 18.028 -5.739 17.073 1.00 7.89 107 TRP A CA 1
ATOM 843 C C . TRP A 1 107 ? 18.787 -4.458 16.796 1.00 8.09 107 TRP A C 1
ATOM 844 O O . TRP A 1 107 ? 19.907 -4.464 16.277 1.00 7.00 107 TRP A O 1
ATOM 855 N N . CYS A 1 108 ? 18.121 -3.353 17.109 1.00 8.17 108 CYS A N 1
ATOM 856 C CA A CYS A 1 108 ? 18.658 -2.015 16.900 0.75 8.58 108 CYS A CA 1
ATOM 857 C CA B CYS A 1 108 ? 18.781 -2.069 17.042 0.25 8.80 108 CYS A CA 1
ATOM 858 C C . CYS A 1 108 ? 18.131 -1.068 17.960 1.00 8.79 108 CYS A C 1
ATOM 859 O O . CYS A 1 108 ? 16.931 -1.127 18.253 1.00 9.17 108 CYS A O 1
ATOM 864 N N . ASN A 1 109 ? 18.983 -0.192 18.475 1.00 9.14 109 ASN A N 1
ATOM 865 C CA . ASN A 1 109 ? 18.492 0.992 19.210 1.00 9.51 109 ASN A CA 1
ATOM 866 C C . ASN A 1 109 ? 18.189 2.017 18.128 1.00 9.83 109 ASN A C 1
ATOM 867 O O . ASN A 1 109 ? 19.076 2.772 17.670 1.00 10.66 109 ASN A O 1
ATOM 872 N N . ALA A 1 110 ? 16.943 1.966 17.664 1.00 10.86 110 ALA A N 1
ATOM 873 C CA . ALA A 1 110 ? 16.471 2.740 16.519 1.00 10.99 110 ALA A CA 1
ATOM 874 C C . ALA A 1 110 ? 16.238 4.188 16.904 1.00 11.38 110 ALA A C 1
ATOM 875 O O . ALA A 1 110 ? 15.672 4.485 17.965 1.00 11.38 110 ALA A O 1
ATOM 877 N N . ARG A 1 111 ? 16.604 5.100 16.016 1.00 12.11 111 ARG A N 1
ATOM 878 C CA . ARG A 1 111 ? 16.100 6.462 16.135 1.00 12.76 111 ARG A CA 1
ATOM 879 C C . ARG A 1 111 ? 14.585 6.386 16.037 1.00 13.46 111 ARG A C 1
ATOM 880 O O . ARG A 1 111 ? 14.058 5.707 15.162 1.00 13.02 111 ARG A O 1
ATOM 888 N N . THR A 1 112 ? 13.877 7.083 16.925 1.00 14.87 112 THR A N 1
ATOM 889 C CA . THR A 1 112 ? 12.433 7.042 16.886 1.00 15.12 112 THR A CA 1
ATOM 890 C C . THR A 1 112 ? 11.901 7.596 15.560 1.00 15.39 112 THR A C 1
ATOM 891 O O . THR A 1 112 ? 10.910 7.109 15.028 1.00 15.89 112 THR A O 1
ATOM 895 N N . SER A 1 113 ? 12.620 8.548 14.986 1.00 16.03 113 SER A N 1
ATOM 896 C CA . SER A 1 113 ? 12.274 9.067 13.652 1.00 16.41 113 SER A CA 1
ATOM 897 C C . SER A 1 113 ? 12.261 8.008 12.532 1.00 16.46 113 SER A C 1
ATOM 898 O O . SER A 1 113 ? 11.654 8.229 11.493 1.00 17.44 113 SER A O 1
ATOM 901 N N . ALA A 1 114 ? 12.938 6.871 12.748 1.00 15.20 114 ALA A N 1
ATOM 902 C CA . ALA A 1 114 ? 12.999 5.764 11.786 1.00 14.85 114 ALA A CA 1
ATOM 903 C C . ALA A 1 114 ? 12.182 4.558 12.212 1.00 13.78 114 ALA A C 1
ATOM 904 O O . ALA A 1 114 ? 12.249 3.516 11.561 1.00 13.25 114 ALA A O 1
ATOM 906 N N . SER A 1 115 ? 11.402 4.683 13.293 1.00 13.98 115 SER A N 1
ATOM 907 C CA . SER A 1 115 ? 10.690 3.534 13.822 1.00 14.65 115 SER A CA 1
ATOM 908 C C . SER A 1 115 ? 9.778 2.906 12.769 1.00 14.05 115 SER A C 1
ATOM 909 O O . SER A 1 115 ? 9.685 1.692 12.680 1.00 14.49 115 SER A O 1
ATOM 912 N N . GLY A 1 116 ? 9.127 3.721 11.934 1.00 14.22 116 GLY A N 1
ATOM 913 C CA . GLY A 1 116 ? 8.250 3.173 10.897 1.00 14.01 116 GLY A CA 1
ATOM 914 C C . GLY A 1 116 ? 8.930 2.382 9.803 1.00 13.86 116 GLY A C 1
ATOM 915 O O . GLY A 1 116 ? 8.321 1.520 9.183 1.00 15.23 116 GLY A O 1
ATOM 916 N N . TYR A 1 117 ? 10.200 2.704 9.538 1.00 12.98 117 TYR A N 1
ATOM 917 C CA . TYR A 1 117 ? 11.003 1.943 8.609 1.00 12.91 117 TYR A CA 1
ATOM 918 C C . TYR A 1 117 ? 11.214 0.526 9.139 1.00 12.60 117 TYR A C 1
ATOM 919 O O . TYR A 1 117 ? 10.970 -0.448 8.442 1.00 13.08 117 TYR A O 1
ATOM 928 N N . TYR A 1 118 ? 11.673 0.419 10.381 1.00 13.23 118 TYR A N 1
ATOM 929 C CA . TYR A 1 118 ? 11.878 -0.896 10.974 1.00 13.08 118 TYR A CA 1
ATOM 930 C C . TYR A 1 118 ? 10.565 -1.674 11.086 1.00 13.91 118 TYR A C 1
ATOM 931 O O . TYR A 1 118 ? 10.547 -2.863 10.839 1.00 13.88 118 TYR A O 1
ATOM 940 N N . LYS A 1 119 ? 9.472 -0.982 11.385 1.00 15.86 119 LYS A N 1
ATOM 941 C CA . LYS A 1 119 ? 8.163 -1.630 11.407 1.00 16.47 119 LYS A CA 1
ATOM 942 C C . LYS A 1 119 ? 7.794 -2.255 10.046 1.00 16.10 119 LYS A C 1
ATOM 943 O O . LYS A 1 119 ? 7.303 -3.390 9.981 1.00 15.53 119 LYS A O 1
ATOM 949 N N . LYS A 1 120 ? 8.035 -1.523 8.955 1.00 16.73 120 LYS A N 1
ATOM 950 C CA . LYS A 1 120 ? 7.794 -2.062 7.610 1.00 17.20 120 LYS A CA 1
ATOM 951 C C . LYS A 1 120 ? 8.645 -3.293 7.322 1.00 17.13 120 LYS A C 1
ATOM 952 O O . LYS A 1 120 ? 8.243 -4.158 6.547 1.00 16.90 120 LYS A O 1
ATOM 958 N N . LEU A 1 121 ? 9.838 -3.356 7.939 1.00 15.86 121 LEU A N 1
ATOM 959 C CA . LEU A 1 121 ? 10.718 -4.521 7.835 1.00 15.83 121 LEU A CA 1
ATOM 960 C C . LEU A 1 121 ? 10.406 -5.629 8.839 1.00 15.40 121 LEU A C 1
ATOM 961 O O . LEU A 1 121 ? 11.133 -6.631 8.912 1.00 15.51 121 LEU A O 1
ATOM 966 N N . GLY A 1 122 ? 9.316 -5.459 9.594 1.00 15.29 122 GLY A N 1
ATOM 967 C CA . GLY A 1 122 ? 8.805 -6.497 10.477 1.00 14.94 122 GLY A CA 1
ATOM 968 C C . GLY A 1 122 ? 9.418 -6.500 11.868 1.00 14.61 122 GLY A C 1
ATOM 969 O O . GLY A 1 122 ? 9.308 -7.510 12.589 1.00 15.55 122 GLY A O 1
ATOM 970 N N . PHE A 1 123 ? 10.080 -5.398 12.235 1.00 13.61 123 PHE A N 1
ATOM 971 C CA . PHE A 1 123 ? 10.600 -5.224 13.595 1.00 13.54 123 PHE A CA 1
ATOM 972 C C . PHE A 1 123 ? 9.475 -4.799 14.547 1.00 14.22 123 PHE A C 1
ATOM 973 O O . PHE A 1 123 ? 8.523 -4.126 14.135 1.00 14.72 123 PHE A O 1
ATOM 981 N N . SER A 1 124 ? 9.616 -5.191 15.809 1.00 14.69 124 SER A N 1
ATOM 982 C CA . SER A 1 124 ? 8.767 -4.724 16.905 1.00 15.36 124 SER A CA 1
ATOM 983 C C . SER A 1 124 ? 9.548 -3.843 17.877 1.00 16.08 124 SER A C 1
ATOM 984 O O . SER A 1 124 ? 10.752 -3.992 18.016 1.00 16.23 124 SER A O 1
ATOM 987 N N . GLU A 1 125 ? 8.846 -2.955 18.588 1.00 16.36 125 GLU A N 1
ATOM 988 C CA . GLU A 1 125 ? 9.437 -2.119 19.611 1.00 16.89 125 GLU A CA 1
ATOM 989 C C . GLU A 1 125 ? 9.402 -2.889 20.911 1.00 16.87 125 GLU A C 1
ATOM 990 O O . GLU A 1 125 ? 8.518 -3.730 21.127 1.00 17.44 125 GLU A O 1
ATOM 996 N N . GLN A 1 126 ? 10.380 -2.635 21.766 1.00 16.82 126 GLN A N 1
ATOM 997 C CA . GLN A 1 126 ? 10.328 -3.095 23.148 1.00 17.21 126 GLN A CA 1
ATOM 998 C C . GLN A 1 126 ? 10.766 -1.997 24.098 1.00 16.82 126 GLN A C 1
ATOM 999 O O . GLN A 1 126 ? 11.698 -1.239 23.824 1.00 16.54 126 GLN A O 1
ATOM 1005 N N . GLY A 1 127 ? 10.107 -1.927 25.246 1.00 17.64 127 GLY A N 1
ATOM 1006 C CA . GLY A 1 127 ? 10.485 -0.973 26.258 1.00 17.60 127 GLY A CA 1
ATOM 1007 C C . GLY A 1 127 ? 10.072 0.438 25.933 1.00 17.70 127 GLY A C 1
ATOM 1008 O O . GLY A 1 127 ? 9.126 0.658 25.178 1.00 18.60 127 GLY A O 1
ATOM 1009 N N . GLU A 1 128 ? 10.807 1.385 26.497 1.00 18.06 128 GLU A N 1
ATOM 1010 C CA . GLU A 1 128 ? 10.473 2.795 26.400 1.00 18.63 128 GLU A CA 1
ATOM 1011 C C . GLU A 1 128 ? 11.470 3.582 25.558 1.00 18.07 128 GLU A C 1
ATOM 1012 O O . GLU A 1 128 ? 12.620 3.160 25.347 1.00 17.75 128 GLU A O 1
ATOM 1018 N N . VAL A 1 129 ? 11.016 4.734 25.077 1.00 17.54 129 VAL A N 1
ATOM 1019 C CA . VAL A 1 129 ? 11.890 5.688 24.416 1.00 17.50 129 VAL A CA 1
ATOM 1020 C C . VAL A 1 129 ? 12.917 6.186 25.426 1.00 17.99 129 VAL A C 1
ATOM 1021 O O . VAL A 1 129 ? 12.585 6.439 26.600 1.00 19.00 129 VAL A O 1
ATOM 1025 N N . PHE A 1 130 ? 14.174 6.293 24.994 1.00 18.04 130 PHE A N 1
ATOM 1026 C CA . PHE A 1 130 ? 15.250 6.874 25.802 1.00 17.58 130 PHE A CA 1
ATOM 1027 C C . PHE A 1 130 ? 16.091 7.797 24.934 1.00 18.24 130 PHE A C 1
ATOM 1028 O O . PHE A 1 130 ? 16.103 7.674 23.720 1.00 18.68 130 PHE A O 1
ATOM 1036 N N . ASP A 1 131 ? 16.809 8.704 25.570 1.00 18.89 131 ASP A N 1
ATOM 1037 C CA . ASP A 1 131 ? 17.635 9.669 24.850 1.00 19.24 131 ASP A CA 1
ATOM 1038 C C . ASP A 1 131 ? 19.114 9.260 24.841 1.00 19.03 131 ASP A C 1
ATOM 1039 O O . ASP A 1 131 ? 19.632 8.728 25.832 1.00 19.22 131 ASP A O 1
ATOM 1044 N N . THR A 1 132 ? 19.781 9.485 23.702 1.00 18.42 132 THR A N 1
ATOM 1045 C CA . THR A 1 132 ? 21.192 9.124 23.498 1.00 18.63 132 THR A CA 1
ATOM 1046 C C . THR A 1 132 ? 21.994 10.356 23.061 1.00 18.89 132 THR A C 1
ATOM 1047 O O . THR A 1 132 ? 22.060 10.670 21.869 1.00 18.34 132 THR A O 1
ATOM 1051 N N . PRO A 1 133 ? 22.604 11.066 24.019 1.00 19.30 133 PRO A N 1
ATOM 1052 C CA . PRO A 1 133 ? 23.423 12.242 23.678 1.00 19.99 133 PRO A CA 1
ATOM 1053 C C . PRO A 1 133 ? 24.534 11.987 22.653 1.00 20.51 133 PRO A C 1
ATOM 1054 O O . PRO A 1 133 ? 25.275 10.997 22.775 1.00 21.09 133 PRO A O 1
ATOM 1058 N N . PRO A 1 134 ? 24.673 12.874 21.651 1.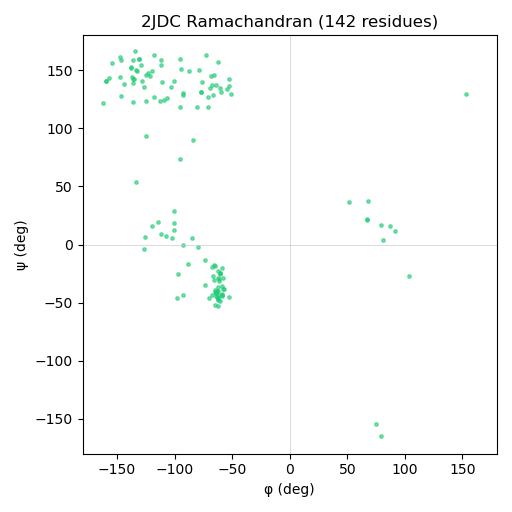00 20.70 134 PRO A N 1
ATOM 1059 C CA . PRO A 1 134 ? 23.860 14.029 21.284 1.00 20.14 134 PRO A CA 1
ATOM 1060 C C . PRO A 1 134 ? 22.884 13.801 20.115 1.00 19.82 134 PRO A C 1
ATOM 1061 O O . PRO A 1 134 ? 22.546 14.748 19.397 1.00 20.80 134 PRO A O 1
ATOM 1065 N N . VAL A 1 135 ? 22.427 12.570 19.931 1.00 18.47 135 VAL A N 1
ATOM 1066 C CA . VAL A 1 13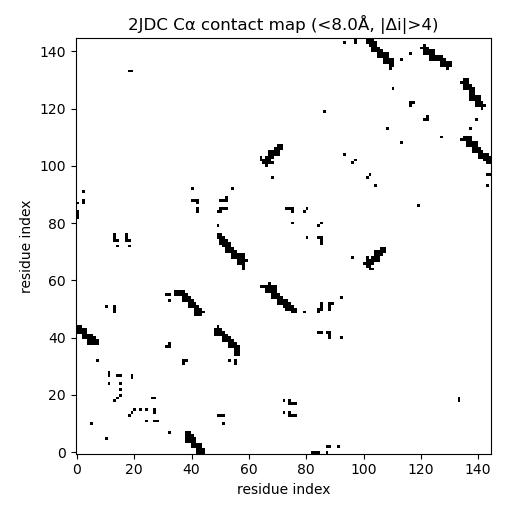5 ? 21.689 12.160 18.730 1.00 18.16 135 VAL A CA 1
ATOM 1067 C C . VAL A 1 135 ? 20.227 11.770 19.006 1.00 17.30 135 VAL A C 1
ATOM 1068 O O . VAL A 1 135 ? 19.585 11.083 18.208 1.00 17.64 135 VAL A O 1
ATOM 1072 N N . GLY A 1 136 ? 19.703 12.211 20.146 1.00 16.79 136 GLY A N 1
ATOM 1073 C CA . GLY A 1 136 ? 18.276 12.228 20.363 1.00 16.58 136 GLY A CA 1
ATOM 1074 C C . GLY A 1 136 ? 17.592 10.920 20.751 1.00 16.64 136 GLY A C 1
ATOM 1075 O O . GLY A 1 136 ? 18.259 9.961 21.167 1.00 15.31 136 GLY A O 1
ATOM 1076 N N . PRO A 1 137 ? 16.248 10.885 20.638 1.00 16.26 137 PRO A N 1
ATOM 1077 C CA . PRO A 1 137 ? 15.435 9.770 21.117 1.00 15.90 137 PRO A CA 1
ATOM 1078 C C . PRO A 1 137 ? 15.600 8.475 20.314 1.00 15.11 137 PRO A C 1
ATOM 1079 O O . PRO A 1 137 ? 15.586 8.497 19.075 1.00 14.77 137 PRO A O 1
ATOM 1083 N N . HIS A 1 138 ? 15.731 7.375 21.048 1.00 14.31 138 HIS A N 1
ATOM 1084 C CA . HIS A 1 138 ? 15.882 6.039 20.486 1.00 13.90 138 HIS A CA 1
ATOM 1085 C C . HIS A 1 138 ? 14.904 5.090 21.156 1.00 13.49 138 HIS A C 1
ATOM 1086 O O . HIS A 1 138 ? 14.416 5.368 22.249 1.00 13.65 138 HIS A O 1
ATOM 1093 N N . ILE A 1 139 ? 14.624 3.975 20.498 1.00 13.03 139 ILE A N 1
ATOM 1094 C CA . ILE A 1 139 ? 13.794 2.928 21.054 1.00 13.63 139 ILE A CA 1
ATOM 1095 C C . ILE A 1 139 ? 14.321 1.572 20.597 1.00 12.57 139 ILE A C 1
ATOM 1096 O O . ILE A 1 139 ? 14.711 1.406 19.415 1.00 11.91 139 ILE A O 1
ATOM 1101 N N . LEU A 1 140 ? 14.349 0.609 21.516 1.00 11.80 140 LEU A N 1
ATOM 1102 C CA . LEU A 1 140 ? 14.802 -0.736 21.163 1.00 11.61 140 LEU A CA 1
ATOM 1103 C C . LEU A 1 140 ? 13.827 -1.367 20.202 1.00 11.12 140 LEU A C 1
ATOM 1104 O O . LEU A 1 140 ? 12.615 -1.369 20.460 1.00 11.04 140 LEU A O 1
ATOM 1109 N N . MET A 1 141 ? 14.336 -1.889 19.085 1.00 10.68 141 MET A N 1
ATOM 1110 C CA . MET A 1 141 ? 13.522 -2.650 18.147 1.00 11.20 141 MET A CA 1
ATOM 1111 C C . MET A 1 141 ? 14.222 -3.933 17.749 1.00 10.82 141 MET A C 1
ATOM 1112 O O . MET A 1 141 ? 15.454 -3.983 17.707 1.00 11.46 141 MET A O 1
ATOM 1117 N N . TYR A 1 142 ? 13.439 -4.969 17.460 1.00 11.43 142 TYR A N 1
ATOM 1118 C CA . TYR A 1 142 ? 14.010 -6.258 17.110 1.00 12.13 142 TYR A CA 1
ATOM 1119 C C . TYR A 1 142 ? 13.172 -7.014 16.109 1.00 11.89 142 TYR A C 1
ATOM 1120 O O . TYR A 1 142 ? 11.956 -6.779 15.975 1.00 12.03 142 TYR A O 1
ATOM 1129 N N . LYS A 1 143 ? 13.838 -7.950 15.450 1.00 12.27 143 LYS A N 1
ATOM 1130 C CA . LYS A 1 143 ? 13.215 -8.859 14.495 1.00 12.85 143 LYS A CA 1
ATOM 1131 C C . LYS A 1 143 ? 13.743 -10.252 14.753 1.00 12.43 143 LYS A C 1
ATOM 1132 O O . LYS A 1 143 ? 14.939 -10.482 14.708 1.00 11.01 143 LYS A O 1
ATOM 1138 N N . ARG A 1 144 ? 12.833 -11.193 15.015 1.00 12.65 144 ARG A N 1
ATOM 1139 C CA . ARG A 1 144 ? 13.183 -12.584 15.123 1.00 14.14 144 ARG A CA 1
ATOM 1140 C C . ARG A 1 144 ? 13.387 -13.129 13.721 1.00 13.76 144 ARG A C 1
ATOM 1141 O O . ARG A 1 144 ? 12.552 -12.887 12.839 1.00 13.95 144 ARG A O 1
ATOM 1149 N N . ILE A 1 145 ? 14.493 -13.833 13.500 1.00 13.43 145 ILE A N 1
ATOM 1150 C CA . ILE A 1 145 ? 14.841 -14.341 12.161 1.00 14.37 145 ILE A CA 1
ATOM 1151 C C . ILE A 1 145 ? 14.962 -15.867 12.093 1.00 15.64 145 ILE A C 1
ATOM 1152 O O . ILE A 1 145 ? 15.505 -16.441 11.143 1.00 14.72 145 ILE A O 1
ATOM 1157 N N . THR A 1 146 ? 14.422 -16.527 13.116 1.00 17.10 146 THR A N 1
ATOM 1158 C CA . THR A 1 146 ? 14.220 -17.961 13.098 1.00 18.65 146 THR A CA 1
ATOM 1159 C C . THR A 1 146 ? 12.795 -18.238 12.628 1.00 20.62 146 THR A C 1
ATOM 1160 O O . THR A 1 146 ? 11.986 -17.326 12.401 1.00 22.03 146 THR A O 1
#